Protein AF-A0AAE1BY87-F1 (afdb_monomer_lite)

Sequence (101 aa):
MVGKCIRTGLWWWWWREGRVARKVELTGKVELTGKVELTGKVELTGKVELTGKEELAGKVELTGKVELTGKVELTGKVELTGKVELTGKVELTGKVELDGR

Structure (mmCIF, N/CA/C/O backbone):
data_AF-A0AAE1BY87-F1
#
_entry.id   AF-A0AAE1BY87-F1
#
loop_
_atom_site.group_PDB
_atom_site.id
_atom_site.type_symbol
_atom_site.label_atom_id
_atom_site.label_alt_id
_atom_site.label_comp_id
_atom_site.label_asym_id
_atom_site.label_entity_id
_atom_site.label_seq_id
_atom_site.pdbx_PDB_ins_code
_atom_site.Cartn_x
_atom_site.Cartn_y
_atom_site.Cartn_z
_atom_site.occupancy
_atom_site.B_iso_or_equiv
_atom_site.auth_seq_id
_atom_site.auth_comp_id
_atom_site.auth_asym_id
_atom_site.auth_atom_id
_atom_site.pdbx_PDB_model_num
ATOM 1 N N . MET A 1 1 ? 10.796 -14.427 6.119 1.00 38.66 1 MET A N 1
ATOM 2 C CA . MET A 1 1 ? 9.912 -15.584 6.395 1.00 38.66 1 MET A CA 1
ATOM 3 C C . MET A 1 1 ? 8.486 -15.164 6.101 1.00 38.66 1 MET A C 1
ATOM 5 O O . MET A 1 1 ? 8.096 -14.106 6.574 1.00 38.66 1 MET A O 1
ATOM 9 N N . VAL A 1 2 ? 7.758 -15.950 5.306 1.00 49.81 2 VAL A N 1
ATOM 10 C CA . VAL A 1 2 ? 6.319 -15.766 5.062 1.00 49.81 2 VAL A CA 1
ATOM 11 C C . VAL A 1 2 ? 5.607 -16.790 5.927 1.00 49.81 2 VAL A C 1
ATOM 13 O O . VAL A 1 2 ? 5.805 -17.990 5.742 1.00 49.81 2 VAL A O 1
ATOM 16 N N . GLY A 1 3 ? 4.867 -16.321 6.924 1.00 52.59 3 GLY A N 1
ATOM 17 C CA . GLY A 1 3 ? 4.136 -17.177 7.852 1.00 52.59 3 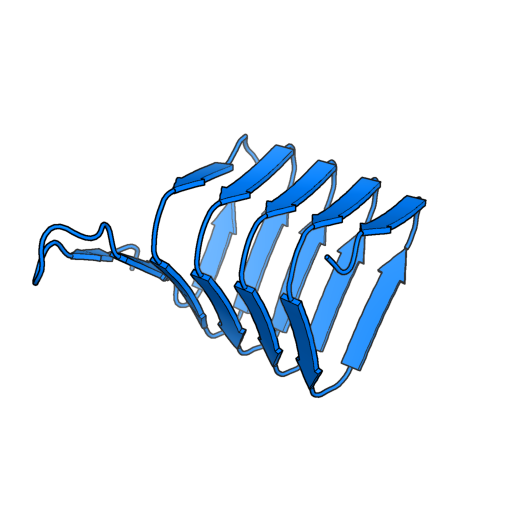GLY A CA 1
ATOM 18 C C . GLY A 1 3 ? 2.641 -16.984 7.664 1.00 52.59 3 GLY A C 1
ATOM 19 O O . GLY A 1 3 ? 2.156 -15.856 7.677 1.00 52.59 3 GLY A O 1
ATOM 20 N N . LYS A 1 4 ? 1.918 -18.089 7.498 1.00 51.88 4 LYS A N 1
ATOM 21 C CA . LYS A 1 4 ? 0.458 -18.120 7.468 1.00 51.88 4 LYS A CA 1
ATOM 22 C C . LYS A 1 4 ? -0.019 -18.711 8.787 1.00 51.88 4 LYS A C 1
ATOM 24 O O . LYS A 1 4 ? 0.343 -19.842 9.103 1.00 51.88 4 LYS A O 1
ATOM 29 N N . CYS A 1 5 ? -0.787 -17.954 9.563 1.00 45.16 5 CYS A N 1
ATOM 30 C CA . CYS A 1 5 ? -1.264 -18.397 10.873 1.00 45.16 5 CYS A CA 1
ATOM 31 C C . CYS A 1 5 ? -2.796 -18.366 10.914 1.00 45.16 5 CYS A C 1
ATOM 33 O O . CYS A 1 5 ? -3.411 -17.354 10.586 1.00 45.16 5 CYS A O 1
ATOM 35 N N . ILE A 1 6 ? -3.413 -19.479 11.314 1.00 49.41 6 ILE A N 1
ATOM 36 C CA . ILE A 1 6 ? -4.855 -19.583 11.570 1.00 49.41 6 ILE A CA 1
ATOM 37 C C . ILE A 1 6 ? -5.002 -19.725 13.083 1.00 49.41 6 ILE A C 1
ATOM 39 O O . ILE A 1 6 ? -4.894 -20.826 13.614 1.00 49.41 6 ILE A O 1
ATOM 43 N N . ARG A 1 7 ? -5.190 -18.610 13.798 1.00 41.81 7 ARG A N 1
ATOM 44 C CA . ARG A 1 7 ? -5.431 -18.639 15.256 1.00 41.81 7 ARG A CA 1
ATOM 45 C C . ARG A 1 7 ? -6.899 -18.409 15.627 1.00 41.81 7 ARG A C 1
ATOM 47 O O . ARG A 1 7 ? -7.282 -18.712 16.748 1.00 41.81 7 ARG A O 1
ATOM 54 N N . THR A 1 8 ? -7.723 -17.908 14.699 1.00 42.50 8 THR A N 1
ATOM 55 C CA . THR A 1 8 ? -9.109 -17.473 14.985 1.00 42.50 8 THR A CA 1
ATOM 56 C C . THR A 1 8 ? -10.108 -17.698 13.836 1.00 42.50 8 THR A C 1
ATOM 58 O O . THR A 1 8 ? -11.171 -17.090 13.821 1.00 42.50 8 THR A O 1
ATOM 61 N N . GLY A 1 9 ? -9.788 -18.526 12.834 1.00 46.06 9 GLY A N 1
ATOM 62 C CA . GLY A 1 9 ? -10.627 -18.687 11.629 1.00 46.06 9 GLY A CA 1
ATOM 63 C C . GLY A 1 9 ? -10.511 -17.536 10.615 1.00 46.06 9 GLY A C 1
ATOM 64 O O . GLY A 1 9 ? -10.951 -17.674 9.477 1.00 46.06 9 GLY A O 1
ATOM 65 N N . LEU A 1 10 ? -9.841 -16.439 10.981 1.00 52.09 10 LEU A N 1
ATOM 66 C CA . LEU A 1 10 ? -9.349 -15.425 10.051 1.00 52.09 10 LEU A CA 1
ATOM 67 C C . LEU A 1 10 ? -7.964 -15.819 9.535 1.00 52.09 10 LEU A C 1
ATOM 69 O O . LEU A 1 10 ? -7.112 -16.290 10.291 1.00 52.09 10 LEU A O 1
ATOM 73 N N . TRP A 1 11 ? -7.744 -15.615 8.241 1.00 60.94 11 TRP A N 1
ATOM 74 C CA . TRP A 1 11 ? -6.457 -15.833 7.592 1.00 60.94 11 TRP A CA 1
ATOM 75 C C . TRP A 1 11 ? -5.544 -14.645 7.895 1.00 60.94 11 TRP A C 1
ATOM 77 O O . TRP A 1 11 ? -5.911 -13.509 7.593 1.00 60.94 11 TRP A O 1
ATOM 87 N N . TRP A 1 12 ? -4.397 -14.909 8.532 1.00 62.66 12 TRP A N 1
ATOM 88 C CA . TRP A 1 12 ? -3.379 -13.902 8.844 1.00 62.66 12 TRP A CA 1
ATOM 89 C C . TRP A 1 12 ? -2.116 -14.167 8.035 1.00 62.66 12 TRP A C 1
ATOM 91 O O . TRP A 1 12 ? -1.551 -15.268 8.086 1.00 62.66 12 TRP A O 1
ATOM 101 N N . TRP A 1 13 ? -1.675 -13.137 7.322 1.00 73.88 13 TRP A N 1
ATOM 102 C CA . TRP A 1 13 ? -0.440 -13.129 6.549 1.00 73.88 13 TRP A CA 1
ATOM 103 C C . TRP A 1 13 ? 0.537 -12.143 7.166 1.00 73.88 13 TRP A C 1
ATOM 105 O O . TRP A 1 13 ? 0.179 -10.981 7.344 1.00 73.88 13 TRP A O 1
ATOM 115 N N . TRP A 1 14 ? 1.759 -12.598 7.455 1.00 71.31 14 TRP A N 1
ATOM 116 C CA . TRP A 1 14 ? 2.830 -11.710 7.896 1.00 71.31 14 TRP A CA 1
ATOM 117 C C . TRP A 1 14 ? 4.095 -11.847 7.044 1.00 71.31 14 TRP A C 1
ATOM 119 O O . TRP A 1 14 ? 4.570 -12.960 6.778 1.00 71.31 14 TRP A O 1
ATOM 129 N N . TRP A 1 15 ? 4.632 -10.697 6.628 1.00 77.19 15 TRP A N 1
ATOM 130 C CA . TRP A 1 15 ? 5.810 -10.558 5.766 1.00 77.19 15 TRP A CA 1
ATOM 131 C C . TRP A 1 15 ? 6.763 -9.527 6.368 1.00 77.19 15 TRP A C 1
ATOM 133 O O . TRP A 1 15 ? 6.322 -8.434 6.697 1.00 77.19 15 TRP A O 1
ATOM 143 N N . ARG A 1 16 ? 8.052 -9.870 6.506 1.00 70.00 16 ARG A N 1
ATOM 144 C CA . ARG A 1 16 ? 9.065 -8.962 7.084 1.00 70.00 16 ARG A CA 1
ATOM 145 C C . ARG A 1 16 ? 9.991 -8.311 6.050 1.00 70.00 16 ARG A C 1
ATOM 147 O O . ARG A 1 16 ? 10.373 -7.161 6.166 1.00 70.00 16 ARG A O 1
ATOM 154 N N . GLU A 1 17 ? 10.444 -9.079 5.069 1.00 75.81 17 GLU A N 1
ATOM 155 C CA . GLU A 1 17 ? 11.283 -8.574 3.982 1.00 75.81 17 GLU A CA 1
ATOM 156 C C . GLU A 1 17 ? 11.092 -9.491 2.778 1.00 75.81 17 GLU A C 1
ATOM 158 O O . GLU A 1 17 ? 10.973 -10.716 2.939 1.00 75.81 17 GLU A O 1
ATOM 163 N N . GLY A 1 18 ? 11.036 -8.921 1.577 1.00 76.62 18 GLY A N 1
ATOM 164 C CA . GLY A 1 18 ? 10.961 -9.715 0.357 1.00 76.62 18 GLY A CA 1
ATOM 165 C C . GLY A 1 18 ? 10.529 -8.934 -0.873 1.00 76.62 18 GLY A C 1
ATOM 166 O O . GLY A 1 18 ? 9.794 -7.955 -0.782 1.00 76.62 18 GLY A O 1
ATOM 167 N N . ARG A 1 19 ? 10.971 -9.428 -2.033 1.00 81.50 19 ARG A N 1
ATOM 168 C CA . ARG A 1 19 ? 10.529 -8.961 -3.345 1.00 81.50 19 ARG A CA 1
ATOM 169 C C . ARG A 1 19 ? 9.626 -10.007 -3.989 1.00 81.50 19 ARG A C 1
ATOM 171 O O . ARG A 1 19 ? 10.019 -11.169 -4.105 1.00 81.50 19 ARG A O 1
ATOM 178 N N . VAL A 1 20 ? 8.445 -9.608 -4.445 1.00 81.56 20 VAL A N 1
ATOM 179 C CA . VAL A 1 20 ? 7.538 -10.464 -5.221 1.00 81.56 20 VAL A CA 1
ATOM 180 C C . VAL A 1 20 ? 7.229 -9.766 -6.535 1.00 81.56 20 VAL A C 1
ATOM 182 O O . VAL A 1 20 ? 6.736 -8.652 -6.518 1.00 81.56 20 VAL A O 1
ATOM 185 N N . ALA A 1 21 ? 7.499 -10.419 -7.667 1.00 78.00 21 ALA A N 1
ATOM 186 C CA . ALA A 1 21 ? 7.318 -9.830 -9.000 1.00 78.00 21 ALA A CA 1
ATOM 187 C C . ALA A 1 21 ? 6.191 -10.480 -9.823 1.00 78.00 21 ALA A C 1
ATOM 189 O O . ALA A 1 21 ? 6.271 -10.604 -11.043 1.00 78.00 21 ALA A O 1
ATOM 190 N N . ARG A 1 22 ? 5.165 -10.989 -9.139 1.00 83.31 22 ARG A N 1
ATOM 191 C CA . ARG A 1 22 ? 4.042 -11.731 -9.729 1.00 83.31 22 ARG A CA 1
ATOM 192 C C . ARG A 1 22 ? 2.732 -11.284 -9.100 1.00 83.31 22 ARG A C 1
ATOM 194 O O . ARG A 1 22 ? 2.736 -10.536 -8.131 1.00 83.31 22 ARG A O 1
ATOM 201 N N . LYS A 1 23 ? 1.620 -11.804 -9.623 1.00 85.75 23 LYS A N 1
ATOM 202 C CA . LYS A 1 23 ? 0.293 -11.584 -9.049 1.00 85.75 23 LYS A CA 1
ATOM 203 C C . LYS A 1 23 ? 0.259 -12.005 -7.572 1.00 85.75 23 LYS A C 1
ATOM 205 O O . LYS A 1 23 ? 0.654 -13.127 -7.249 1.00 85.75 23 LYS A O 1
ATOM 210 N N . VAL A 1 24 ? -0.209 -11.107 -6.712 1.00 85.19 24 VAL A N 1
ATOM 211 C CA . VAL A 1 24 ? -0.441 -11.335 -5.283 1.00 85.19 24 VAL A CA 1
ATOM 212 C C . VAL A 1 24 ? -1.918 -11.100 -5.013 1.00 85.19 24 VAL A C 1
ATOM 214 O O . VAL A 1 24 ? -2.421 -10.015 -5.277 1.00 85.19 24 VAL A O 1
ATOM 217 N N . GLU A 1 25 ? -2.594 -12.111 -4.480 1.00 86.25 25 GLU A N 1
ATOM 218 C CA . GLU A 1 25 ? -3.982 -12.020 -4.028 1.00 86.25 25 GLU A CA 1
ATOM 219 C C . GLU A 1 25 ? -4.035 -12.513 -2.587 1.00 86.25 25 GLU A C 1
ATOM 221 O O . GLU A 1 25 ? -3.735 -13.680 -2.318 1.00 86.25 25 GLU A O 1
ATOM 226 N N . LEU A 1 26 ? -4.377 -11.627 -1.653 1.00 84.25 26 LEU A N 1
ATOM 227 C CA . LEU A 1 26 ? -4.535 -11.979 -0.245 1.00 84.25 26 LEU A CA 1
ATOM 228 C C . LEU A 1 26 ? -5.887 -11.496 0.267 1.00 84.25 26 LEU A C 1
ATOM 230 O O . LEU A 1 26 ? -6.276 -10.343 0.096 1.00 84.25 26 LEU A O 1
ATOM 234 N N . THR A 1 27 ? -6.575 -12.388 0.968 1.00 85.50 27 THR A N 1
ATOM 235 C CA . THR A 1 27 ? -7.841 -12.101 1.639 1.00 85.50 27 THR A CA 1
ATOM 236 C C . THR A 1 27 ? -7.683 -12.299 3.142 1.00 85.50 27 THR A C 1
ATOM 238 O O . THR A 1 27 ? -7.102 -13.301 3.572 1.00 85.50 27 THR A O 1
ATOM 241 N N . GLY A 1 28 ? -8.241 -11.392 3.941 1.00 85.75 28 GLY A N 1
ATOM 242 C CA . GLY A 1 28 ? -8.223 -11.459 5.402 1.00 85.75 28 GLY A CA 1
ATOM 243 C C . GLY A 1 28 ? -7.376 -10.355 6.028 1.00 85.75 28 GLY A C 1
ATOM 244 O O . GLY A 1 28 ? -7.419 -9.208 5.585 1.00 85.75 28 GLY A O 1
ATOM 245 N N . LYS A 1 29 ? -6.645 -10.685 7.098 1.00 85.88 29 LYS A N 1
ATOM 246 C CA . LYS A 1 29 ? -5.714 -9.742 7.721 1.00 85.88 29 LYS A CA 1
ATOM 247 C C . LYS A 1 29 ? -4.332 -9.894 7.086 1.00 85.88 29 LYS A C 1
ATOM 249 O O . LYS A 1 29 ? -3.768 -10.990 7.077 1.00 85.88 29 LYS A O 1
ATOM 254 N N . VAL A 1 30 ? -3.797 -8.797 6.567 1.00 85.81 30 VAL A N 1
ATOM 255 C CA . VAL A 1 30 ? -2.468 -8.721 5.960 1.00 85.81 30 VAL A CA 1
ATOM 256 C C . VAL A 1 30 ? -1.639 -7.726 6.753 1.00 85.81 30 VAL A C 1
ATOM 258 O O . VAL A 1 30 ? -2.018 -6.566 6.866 1.00 85.81 30 VAL A O 1
ATOM 261 N N . GLU A 1 31 ? -0.513 -8.184 7.284 1.00 86.00 31 GLU A N 1
ATOM 262 C CA . GLU A 1 31 ? 0.470 -7.354 7.974 1.00 86.00 31 GLU A CA 1
ATOM 263 C C . GLU A 1 31 ? 1.807 -7.465 7.237 1.00 86.00 31 GLU A C 1
ATOM 265 O O . GLU A 1 31 ? 2.451 -8.516 7.240 1.00 86.00 31 GLU A O 1
ATOM 270 N N . LEU A 1 32 ? 2.239 -6.389 6.588 1.00 84.06 32 LEU A N 1
ATOM 271 C CA . LEU A 1 32 ? 3.587 -6.296 6.036 1.00 84.06 32 LEU A CA 1
ATOM 272 C C . LEU A 1 32 ? 4.380 -5.357 6.932 1.00 84.06 32 LEU A C 1
ATOM 274 O O . LEU A 1 32 ? 3.943 -4.246 7.224 1.00 84.06 32 LEU A O 1
ATOM 278 N N . THR A 1 33 ? 5.534 -5.809 7.395 1.00 85.00 33 THR A N 1
ATOM 279 C CA . THR A 1 33 ? 6.463 -4.971 8.142 1.00 85.00 33 THR A CA 1
ATOM 280 C C . THR A 1 33 ? 7.828 -5.009 7.483 1.00 85.00 33 THR A C 1
ATOM 282 O O . THR A 1 33 ? 8.151 -6.009 6.866 1.00 85.00 33 THR A O 1
ATOM 285 N N . GLY A 1 34 ? 8.651 -3.973 7.635 1.00 85.56 34 GLY A N 1
ATOM 286 C CA . GLY A 1 34 ? 10.049 -3.989 7.188 1.00 85.56 34 GLY A CA 1
ATOM 287 C C . GLY A 1 34 ? 10.264 -3.429 5.782 1.00 85.56 34 GLY A C 1
ATOM 288 O O . GLY A 1 34 ? 9.893 -2.290 5.535 1.00 85.56 34 GLY A O 1
ATOM 289 N N . LYS A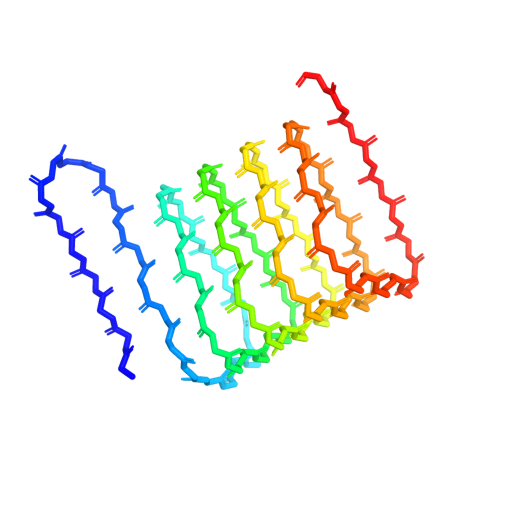 1 35 ? 10.993 -4.141 4.912 1.00 87.69 35 LYS A N 1
ATOM 290 C CA . LYS A 1 35 ? 11.244 -3.698 3.527 1.00 87.69 35 LYS A CA 1
ATOM 291 C C . LYS A 1 35 ? 10.604 -4.669 2.542 1.00 87.69 35 LYS A C 1
ATOM 293 O O . LYS A 1 35 ? 11.141 -5.758 2.307 1.00 87.69 35 LYS A O 1
ATOM 298 N N . VAL A 1 36 ? 9.487 -4.274 1.947 1.00 87.75 36 VAL A N 1
ATOM 299 C CA . VAL A 1 36 ? 8.711 -5.094 1.017 1.00 87.75 36 VAL A CA 1
ATOM 300 C C . VAL A 1 36 ? 8.615 -4.420 -0.343 1.00 87.75 36 VAL A C 1
ATOM 302 O O . VAL A 1 36 ? 8.262 -3.254 -0.465 1.00 87.75 36 VAL A O 1
ATOM 305 N N . GLU A 1 37 ? 8.899 -5.189 -1.390 1.00 89.62 37 GLU A N 1
ATOM 306 C CA . GLU A 1 37 ? 8.794 -4.735 -2.774 1.00 89.62 37 GLU A CA 1
ATOM 307 C C . GLU A 1 37 ? 7.842 -5.676 -3.529 1.00 89.62 37 GLU A C 1
ATOM 309 O O . GLU A 1 37 ? 8.182 -6.832 -3.797 1.00 89.62 37 GLU A O 1
ATOM 314 N N . LEU A 1 38 ? 6.634 -5.223 -3.869 1.00 87.81 38 LEU A N 1
ATOM 315 C CA . LEU A 1 38 ? 5.698 -5.998 -4.691 1.00 87.81 38 LEU A CA 1
ATOM 316 C C . LEU A 1 38 ? 5.557 -5.345 -6.064 1.00 87.81 38 LEU A C 1
ATOM 318 O O . LEU A 1 38 ? 5.252 -4.161 -6.177 1.00 87.81 38 LEU A O 1
ATOM 322 N N . THR A 1 39 ? 5.731 -6.128 -7.123 1.00 87.75 39 THR A N 1
ATOM 323 C CA . THR A 1 39 ? 5.533 -5.682 -8.500 1.00 87.75 39 THR A CA 1
ATOM 324 C C . THR A 1 39 ? 4.544 -6.585 -9.236 1.00 87.75 39 THR A C 1
ATOM 326 O O . THR A 1 39 ? 4.520 -7.803 -9.045 1.00 87.75 39 THR A O 1
ATOM 329 N N . GLY A 1 40 ? 3.700 -5.990 -10.083 1.00 89.19 40 GLY A N 1
ATOM 330 C CA . GLY A 1 40 ? 2.678 -6.693 -10.862 1.00 89.19 40 GLY A CA 1
ATOM 331 C C . GLY A 1 40 ? 1.252 -6.312 -10.456 1.00 89.19 40 GLY A C 1
ATOM 332 O O . GLY A 1 40 ? 0.950 -5.133 -10.290 1.00 89.19 40 GLY A O 1
ATOM 333 N N . LYS A 1 41 ? 0.350 -7.301 -10.371 1.00 90.31 41 LYS A N 1
ATOM 334 C CA . LYS A 1 41 ? -1.021 -7.096 -9.875 1.00 90.31 41 LYS A CA 1
ATOM 335 C C . LYS A 1 41 ? -1.092 -7.505 -8.401 1.00 90.31 41 LYS A C 1
ATOM 337 O O . LYS A 1 41 ? -0.812 -8.660 -8.089 1.00 90.31 41 LYS A O 1
ATOM 342 N N . VAL A 1 42 ? -1.445 -6.573 -7.526 1.00 89.38 42 VAL A N 1
ATOM 343 C CA . VAL A 1 42 ? -1.585 -6.768 -6.081 1.00 89.38 42 VAL A CA 1
ATOM 344 C C . VAL A 1 42 ? -3.032 -6.488 -5.706 1.00 89.38 42 VAL A C 1
ATOM 346 O O . VAL A 1 42 ? -3.505 -5.373 -5.892 1.00 89.38 42 VAL A O 1
ATOM 349 N N . GLU A 1 43 ? -3.718 -7.493 -5.179 1.00 90.19 43 GLU A N 1
ATOM 350 C CA . GLU A 1 43 ? -5.093 -7.400 -4.690 1.00 90.19 43 GLU A CA 1
ATOM 351 C C . GLU A 1 43 ? -5.110 -7.816 -3.217 1.00 90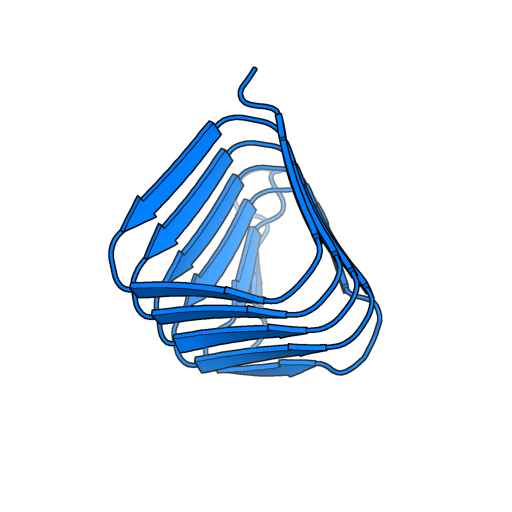.19 43 GLU A C 1
ATOM 353 O O . GLU A 1 43 ? -4.833 -8.975 -2.887 1.00 90.19 43 GLU A O 1
ATOM 358 N N . LEU A 1 44 ? -5.407 -6.876 -2.317 1.00 88.19 44 LEU A N 1
ATOM 359 C CA . LEU A 1 44 ? -5.534 -7.147 -0.885 1.00 88.19 44 LEU A CA 1
ATOM 360 C C . LEU A 1 44 ? -6.939 -6.774 -0.416 1.00 88.19 44 LEU A C 1
ATOM 362 O O . LEU A 1 44 ? -7.360 -5.624 -0.519 1.00 88.19 44 LEU A O 1
ATOM 366 N N . THR A 1 45 ? -7.661 -7.746 0.134 1.00 88.75 45 THR A N 1
ATOM 367 C CA . THR A 1 45 ? -9.017 -7.542 0.660 1.00 88.75 45 THR A CA 1
ATOM 368 C C . THR A 1 45 ? -9.063 -7.837 2.155 1.00 88.75 45 THR A C 1
ATOM 370 O O . THR A 1 45 ? -8.730 -8.945 2.578 1.00 88.75 45 THR A O 1
ATOM 373 N N . GLY A 1 46 ? -9.539 -6.883 2.955 1.00 88.75 46 GLY A N 1
ATOM 374 C CA . GLY A 1 46 ? -9.743 -7.028 4.396 1.00 88.75 46 GLY A CA 1
ATOM 375 C C . GLY A 1 46 ? -9.050 -5.934 5.208 1.00 88.75 46 GLY A C 1
ATOM 376 O O . GLY A 1 46 ? -9.198 -4.751 4.907 1.00 88.75 46 GLY A O 1
ATOM 377 N N . LYS A 1 47 ? -8.347 -6.317 6.283 1.00 89.88 47 LYS A N 1
ATOM 378 C CA . LYS A 1 47 ? -7.529 -5.372 7.062 1.00 89.88 47 LYS A CA 1
ATOM 379 C C . LYS A 1 47 ? -6.082 -5.471 6.586 1.00 89.88 47 LYS A C 1
ATOM 381 O O . LYS A 1 47 ? -5.476 -6.529 6.732 1.00 89.88 47 LYS A O 1
ATOM 386 N N . VAL A 1 48 ? -5.555 -4.385 6.038 1.00 89.00 48 VAL A N 1
ATOM 387 C CA . VAL A 1 48 ? -4.191 -4.268 5.520 1.00 89.00 48 VAL A CA 1
ATOM 388 C C . VAL A 1 48 ? -3.421 -3.293 6.398 1.00 89.00 48 VAL A C 1
ATOM 390 O O . VAL A 1 48 ? -3.810 -2.137 6.519 1.00 89.00 48 VAL A O 1
ATOM 393 N N . GLU A 1 49 ? -2.333 -3.759 6.994 1.00 89.94 49 GLU A N 1
ATOM 394 C CA . GLU A 1 49 ? -1.409 -2.961 7.798 1.00 89.94 49 GLU A CA 1
ATOM 395 C C . GLU A 1 49 ? -0.023 -3.050 7.145 1.00 89.94 49 GLU A C 1
ATOM 397 O O . GLU A 1 49 ? 0.564 -4.131 7.084 1.00 89.94 49 GLU A O 1
ATOM 402 N N . LEU A 1 50 ? 0.494 -1.936 6.623 1.00 87.62 50 LEU A N 1
ATOM 403 C CA . LEU A 1 50 ? 1.844 -1.847 6.057 1.00 87.62 50 LEU A CA 1
ATOM 404 C C . LEU A 1 50 ? 2.699 -0.961 6.965 1.00 87.62 50 LEU A C 1
ATOM 406 O O . LEU A 1 50 ? 2.313 0.170 7.243 1.00 87.62 50 LEU A O 1
ATOM 410 N N . THR A 1 51 ? 3.839 -1.451 7.449 1.00 89.00 51 THR A N 1
ATOM 411 C CA . THR A 1 51 ? 4.712 -0.706 8.370 1.00 89.00 51 THR A CA 1
ATOM 412 C C . THR A 1 51 ? 6.183 -0.839 7.993 1.00 89.00 51 THR A C 1
ATOM 414 O O . THR A 1 51 ? 6.830 -1.827 8.341 1.00 89.00 51 THR A O 1
ATOM 417 N N . GLY A 1 52 ? 6.766 0.199 7.397 1.00 88.75 52 GLY A N 1
ATOM 418 C CA . GLY A 1 52 ? 8.172 0.146 7.007 1.00 88.75 52 GLY A CA 1
ATOM 419 C C . GLY A 1 52 ? 8.503 0.954 5.763 1.00 88.75 52 GLY A C 1
ATOM 420 O O . GLY A 1 52 ? 8.138 2.124 5.673 1.00 88.75 52 GLY A O 1
ATOM 421 N N . LYS A 1 53 ? 9.285 0.357 4.860 1.00 90.44 53 LYS A N 1
ATOM 422 C CA . LYS A 1 53 ? 9.669 0.896 3.551 1.00 90.44 53 LYS A CA 1
ATOM 423 C C . LYS A 1 53 ? 9.078 0.005 2.469 1.00 90.44 53 LYS A C 1
ATOM 425 O O . LYS A 1 53 ? 9.740 -0.951 2.060 1.00 90.44 53 LYS A O 1
ATOM 430 N N . GLU A 1 54 ? 7.879 0.350 2.017 1.00 89.69 54 GLU A N 1
ATOM 431 C CA . GLU A 1 54 ? 7.140 -0.479 1.072 1.00 89.69 54 GLU A CA 1
ATOM 432 C C . GLU A 1 54 ? 7.080 0.149 -0.313 1.00 89.69 54 GLU A C 1
ATOM 434 O O . GLU A 1 54 ? 6.708 1.310 -0.466 1.00 89.69 54 GLU A O 1
ATOM 439 N N . GLU A 1 55 ? 7.408 -0.646 -1.323 1.00 91.19 55 GLU A N 1
ATOM 440 C CA . GLU A 1 55 ? 7.359 -0.263 -2.730 1.00 91.19 55 GLU A CA 1
ATOM 441 C C . GLU A 1 55 ? 6.370 -1.186 -3.449 1.00 91.19 55 GLU A C 1
ATOM 443 O O . GLU A 1 55 ? 6.538 -2.407 -3.501 1.00 91.19 55 GLU A O 1
ATOM 448 N N . LEU A 1 56 ? 5.306 -0.608 -3.998 1.00 89.81 56 LEU A N 1
ATOM 449 C CA . LEU A 1 56 ? 4.241 -1.317 -4.700 1.00 89.81 56 LEU A CA 1
ATOM 450 C C . LEU A 1 56 ? 4.151 -0.766 -6.121 1.00 89.81 56 LEU A C 1
ATOM 452 O O . LEU A 1 56 ? 3.759 0.380 -6.322 1.00 89.81 56 LEU A O 1
ATOM 456 N N . ALA A 1 57 ? 4.495 -1.576 -7.120 1.00 90.38 57 ALA A N 1
ATOM 457 C CA . ALA A 1 57 ? 4.484 -1.165 -8.521 1.00 90.38 57 ALA A CA 1
ATOM 458 C C . ALA A 1 57 ? 3.515 -2.002 -9.368 1.00 90.38 57 ALA A C 1
ATOM 460 O O . ALA A 1 57 ? 3.532 -3.231 -9.329 1.00 90.38 57 ALA A O 1
ATOM 461 N N . GLY A 1 58 ? 2.724 -1.347 -10.217 1.00 91.12 58 GLY A N 1
ATOM 462 C CA . GLY A 1 58 ? 1.813 -1.984 -11.166 1.00 91.12 58 GLY A CA 1
ATOM 463 C C . GLY A 1 58 ? 0.348 -1.647 -10.897 1.00 91.12 58 GLY A C 1
ATOM 464 O O . GLY A 1 58 ? -0.013 -0.474 -10.860 1.00 91.12 58 GLY A O 1
ATOM 465 N N . LYS A 1 59 ? -0.515 -2.664 -10.808 1.00 92.50 59 LYS A N 1
ATOM 466 C CA . LYS A 1 59 ? -1.933 -2.496 -10.450 1.00 92.50 59 LYS A CA 1
ATOM 467 C C . LYS A 1 59 ? -2.116 -2.903 -8.995 1.00 92.50 59 LYS A C 1
ATOM 469 O O . LYS A 1 59 ? -1.888 -4.067 -8.679 1.00 92.50 59 LYS A O 1
ATOM 474 N N . VAL A 1 60 ? -2.509 -1.967 -8.145 1.00 91.31 60 VAL A N 1
ATOM 475 C CA . VAL A 1 60 ? -2.697 -2.157 -6.708 1.00 91.31 60 VAL A CA 1
ATOM 476 C C . VAL A 1 60 ? -4.156 -1.879 -6.378 1.00 91.31 60 VAL A C 1
ATOM 478 O O . VAL A 1 60 ? -4.621 -0.759 -6.553 1.00 91.31 60 VAL A O 1
ATOM 481 N N . GLU A 1 61 ? -4.860 -2.893 -5.898 1.00 92.44 61 GLU A N 1
ATOM 482 C CA . GLU A 1 61 ? -6.253 -2.819 -5.460 1.00 92.44 61 GLU A CA 1
ATOM 483 C C . GLU A 1 61 ? -6.283 -3.184 -3.967 1.00 92.44 61 GLU A C 1
ATOM 485 O O . GLU A 1 61 ? -5.975 -4.320 -3.589 1.00 92.44 61 GLU A O 1
ATOM 490 N N . LEU A 1 62 ? -6.593 -2.213 -3.101 1.00 90.38 62 LEU A N 1
ATOM 491 C CA . LEU A 1 62 ? -6.748 -2.424 -1.658 1.00 90.38 62 LEU A CA 1
ATOM 492 C C . LEU A 1 62 ? -8.193 -2.137 -1.251 1.00 90.38 62 LEU A C 1
ATOM 494 O O . LEU A 1 62 ? -8.686 -1.020 -1.406 1.00 90.38 62 LEU A O 1
ATOM 498 N N . THR A 1 63 ? -8.864 -3.132 -0.680 1.00 90.94 63 THR A N 1
ATOM 499 C CA . THR A 1 63 ? -10.262 -3.016 -0.253 1.00 90.94 63 THR A CA 1
ATOM 500 C C . THR A 1 63 ? -10.403 -3.328 1.231 1.00 90.94 63 THR A C 1
ATOM 502 O O . THR A 1 63 ? -10.008 -4.402 1.685 1.00 90.94 63 THR A O 1
ATOM 505 N N . GLY A 1 64 ? -11.027 -2.424 1.987 1.00 90.12 64 GLY A N 1
ATOM 506 C CA . GLY A 1 64 ? -11.349 -2.597 3.401 1.00 90.12 64 GLY A CA 1
ATOM 507 C C . GLY A 1 64 ? -10.721 -1.523 4.288 1.00 90.12 64 GLY A C 1
ATOM 508 O O . GLY A 1 64 ? -10.923 -0.334 4.063 1.00 90.12 64 GLY A O 1
ATOM 509 N N . LYS A 1 65 ? -10.025 -1.939 5.351 1.00 90.94 65 LYS A N 1
ATOM 510 C CA . LYS A 1 65 ? -9.290 -1.024 6.240 1.00 90.94 65 LYS A CA 1
ATOM 511 C C . LYS A 1 65 ? -7.813 -1.075 5.880 1.00 90.94 65 LYS A C 1
ATOM 513 O O . LYS A 1 65 ? -7.211 -2.135 6.022 1.00 90.94 65 LYS A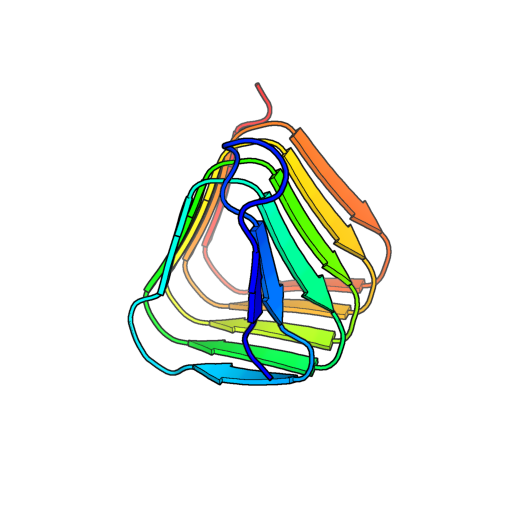 O 1
ATOM 518 N N . VAL A 1 66 ? -7.252 0.044 5.450 1.00 90.25 66 VAL A N 1
ATOM 519 C CA . VAL A 1 66 ? -5.855 0.173 5.036 1.00 90.25 66 VAL A CA 1
ATOM 520 C C . VAL A 1 66 ? -5.150 1.144 5.975 1.00 90.25 66 VAL A C 1
ATOM 522 O O . VAL A 1 66 ? -5.514 2.312 6.045 1.00 90.25 66 VAL A O 1
ATOM 525 N N . GLU A 1 67 ? -4.134 0.661 6.678 1.00 91.62 67 GLU A N 1
ATOM 526 C CA . GLU A 1 67 ? -3.273 1.438 7.569 1.00 91.62 67 GLU A CA 1
ATOM 527 C C . GLU A 1 67 ? -1.847 1.388 7.000 1.00 91.62 67 GLU A C 1
ATOM 529 O O . GLU A 1 67 ? -1.217 0.329 6.976 1.00 91.62 67 GLU A O 1
ATOM 534 N N . LEU A 1 68 ? -1.339 2.517 6.499 1.00 89.44 68 LEU A N 1
ATOM 535 C CA . LEU A 1 68 ? 0.011 2.633 5.941 1.00 89.44 68 LEU A CA 1
ATOM 536 C C . LEU A 1 68 ? 0.876 3.481 6.869 1.00 89.44 68 LEU A C 1
ATOM 538 O O . LEU A 1 68 ? 0.583 4.654 7.086 1.00 89.44 68 LEU A O 1
ATOM 542 N N . THR A 1 69 ? 1.957 2.907 7.389 1.00 90.88 69 THR A N 1
ATOM 543 C CA . THR A 1 69 ? 2.893 3.575 8.295 1.00 90.88 69 THR A CA 1
ATOM 544 C C . THR A 1 69 ? 4.324 3.508 7.760 1.00 90.88 69 THR A C 1
ATOM 546 O O . THR A 1 69 ? 4.830 2.438 7.433 1.00 90.88 69 THR A O 1
ATOM 549 N N . GLY A 1 70 ? 5.024 4.642 7.721 1.00 90.69 70 GLY A N 1
ATOM 550 C CA . GLY A 1 70 ? 6.433 4.710 7.32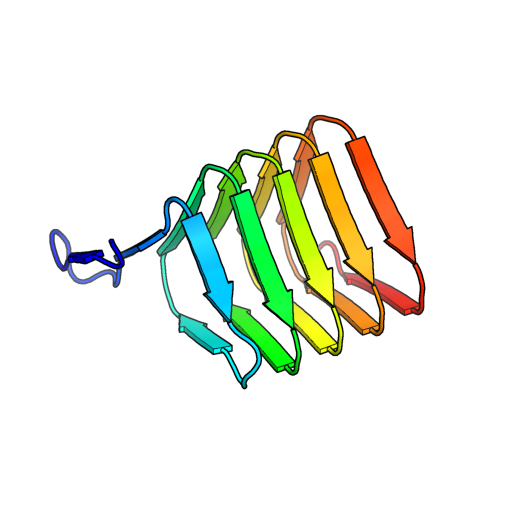2 1.00 90.69 70 GLY A CA 1
ATOM 551 C C . GLY A 1 70 ? 6.643 5.367 5.960 1.00 90.69 70 GLY A C 1
ATOM 552 O O . GLY A 1 70 ? 6.106 6.445 5.714 1.00 90.69 70 GLY A O 1
ATOM 553 N N . LYS A 1 71 ? 7.498 4.782 5.116 1.00 91.88 71 LYS A N 1
ATOM 554 C CA . LYS A 1 71 ? 7.704 5.202 3.725 1.00 91.88 71 LYS A CA 1
ATOM 555 C C . LYS A 1 71 ? 6.971 4.233 2.809 1.00 91.88 71 LYS A C 1
ATOM 557 O O . LYS A 1 71 ? 7.316 3.057 2.790 1.00 91.88 71 LYS A O 1
ATOM 562 N N . VAL A 1 72 ? 5.999 4.725 2.056 1.00 90.31 72 VAL A N 1
ATOM 563 C CA . VAL A 1 72 ? 5.277 3.925 1.068 1.00 90.31 72 VAL A CA 1
ATOM 564 C C . VAL A 1 72 ? 5.354 4.600 -0.289 1.00 90.31 72 VAL A C 1
ATOM 566 O O . VAL A 1 72 ? 4.984 5.762 -0.425 1.00 90.31 72 VAL A O 1
ATOM 569 N N . GLU A 1 73 ? 5.806 3.858 -1.289 1.00 92.25 73 GLU A N 1
ATOM 570 C CA . GLU A 1 73 ? 5.861 4.282 -2.681 1.00 92.25 73 GLU A CA 1
ATOM 571 C C . GLU A 1 73 ? 4.900 3.407 -3.490 1.00 92.25 73 GLU A C 1
ATOM 573 O O . GLU A 1 73 ? 5.107 2.201 -3.630 1.00 92.25 73 GLU A O 1
ATOM 578 N N . LEU A 1 74 ? 3.824 4.000 -4.013 1.00 90.06 74 LEU A N 1
ATOM 579 C CA . LEU A 1 74 ? 2.891 3.322 -4.913 1.00 90.06 74 LEU A CA 1
ATOM 580 C C . LEU A 1 74 ? 3.077 3.866 -6.330 1.00 90.06 74 LEU A C 1
ATOM 582 O O . LEU A 1 74 ? 2.884 5.056 -6.577 1.00 90.06 74 LEU A O 1
ATOM 586 N N . THR A 1 75 ? 3.411 2.995 -7.278 1.00 91.44 75 THR A N 1
ATOM 587 C CA . THR A 1 75 ? 3.599 3.354 -8.688 1.00 91.44 75 THR A CA 1
ATOM 588 C C . THR A 1 75 ? 2.635 2.580 -9.582 1.00 91.44 75 THR A C 1
ATOM 590 O O . THR A 1 75 ? 2.582 1.356 -9.531 1.00 91.44 75 THR A O 1
ATOM 593 N N . GLY A 1 76 ? 1.916 3.268 -10.468 1.00 92.00 76 GLY A N 1
ATOM 594 C CA . GLY A 1 76 ? 1.025 2.668 -11.462 1.00 92.00 76 GLY A CA 1
ATOM 595 C C . GLY A 1 76 ? -0.447 3.017 -11.244 1.00 92.00 76 GLY A C 1
ATOM 596 O O . GLY A 1 76 ? -0.793 4.191 -11.134 1.00 92.00 76 GLY A O 1
ATOM 597 N N . LYS A 1 77 ? -1.333 2.017 -11.287 1.00 93.00 77 LYS A N 1
ATOM 598 C CA . LYS A 1 77 ? -2.762 2.190 -10.986 1.00 93.00 77 LYS A CA 1
ATOM 599 C C . LYS A 1 77 ? -3.016 1.750 -9.553 1.00 93.00 77 LYS A C 1
ATOM 601 O O . LYS A 1 77 ? -2.738 0.598 -9.235 1.00 93.00 77 LYS A O 1
ATOM 606 N N . VAL A 1 78 ? -3.542 2.648 -8.734 1.00 91.56 78 VAL A N 1
ATOM 607 C CA . VAL A 1 78 ? -3.864 2.401 -7.331 1.00 91.56 78 VAL A CA 1
ATOM 608 C C . VAL A 1 78 ? -5.345 2.670 -7.116 1.00 91.56 78 VAL A C 1
ATOM 610 O O . VAL A 1 78 ? -5.812 3.776 -7.375 1.00 91.56 78 VAL A O 1
ATOM 613 N N . GLU A 1 79 ? -6.058 1.676 -6.613 1.00 92.69 79 GLU A N 1
ATOM 614 C CA . GLU A 1 79 ? -7.460 1.769 -6.218 1.00 92.69 79 GLU A CA 1
ATOM 615 C C . GLU A 1 79 ? -7.546 1.432 -4.726 1.00 92.69 79 GLU A C 1
ATOM 617 O O . GLU A 1 79 ? -7.213 0.319 -4.312 1.00 92.69 79 GLU A O 1
ATOM 622 N N . LEU A 1 80 ? -7.943 2.408 -3.904 1.00 89.88 80 LEU A N 1
ATOM 623 C CA . LEU A 1 80 ? -8.187 2.216 -2.473 1.00 89.88 80 LEU A CA 1
ATOM 624 C C . LEU A 1 80 ? -9.678 2.386 -2.197 1.00 89.88 80 LEU A C 1
ATOM 626 O O . LEU A 1 80 ? -10.252 3.436 -2.476 1.00 89.88 80 LEU A O 1
ATOM 630 N N . THR A 1 81 ? -10.304 1.360 -1.630 1.00 91.75 81 THR A N 1
ATOM 631 C CA . THR A 1 81 ? -11.723 1.382 -1.256 1.00 91.75 81 THR A CA 1
ATOM 632 C C . THR A 1 81 ? -11.887 1.096 0.231 1.00 91.75 81 THR A C 1
ATOM 634 O O . THR A 1 81 ? -11.400 0.078 0.726 1.00 91.75 81 THR A O 1
ATOM 637 N N . GLY A 1 82 ? -12.622 1.959 0.929 1.00 89.81 82 GLY A N 1
ATOM 638 C CA . GLY A 1 82 ? -12.907 1.863 2.358 1.00 89.81 82 GLY A CA 1
ATOM 639 C C . GLY A 1 82 ? -12.090 2.847 3.196 1.00 89.81 82 GLY A C 1
ATOM 640 O O . GLY A 1 82 ? -11.745 3.943 2.756 1.00 89.81 82 GLY A O 1
ATOM 641 N N . LYS A 1 83 ? -11.785 2.468 4.441 1.00 90.44 83 LYS A N 1
ATOM 642 C CA . LYS A 1 83 ? -11.082 3.351 5.382 1.00 90.44 83 LYS A CA 1
ATOM 643 C C . LYS A 1 83 ? -9.585 3.304 5.125 1.00 90.44 83 LYS A C 1
ATOM 645 O O . LYS A 1 83 ? -8.988 2.237 5.238 1.00 90.44 83 LYS A O 1
ATOM 650 N N . VAL A 1 84 ? -8.993 4.461 4.845 1.00 89.12 84 VAL A N 1
ATOM 651 C CA . VAL A 1 84 ? -7.557 4.608 4.595 1.00 89.12 84 VAL A CA 1
ATOM 652 C C . VAL A 1 84 ? -6.954 5.558 5.623 1.00 89.12 84 VAL A C 1
ATOM 654 O O . VAL A 1 84 ? -7.374 6.708 5.734 1.00 89.12 84 VAL A O 1
ATOM 657 N N . GLU A 1 85 ? -5.946 5.083 6.344 1.00 90.50 85 GLU A N 1
ATOM 658 C CA . GLU A 1 85 ? -5.137 5.867 7.271 1.00 90.50 85 GLU A CA 1
ATOM 659 C C . GLU A 1 85 ? -3.677 5.836 6.811 1.00 90.50 85 GLU A C 1
ATOM 661 O O . GLU A 1 85 ? -3.091 4.770 6.620 1.00 90.50 85 GLU A O 1
ATOM 666 N N . LEU A 1 86 ? -3.088 7.017 6.612 1.00 87.94 86 LEU A N 1
ATOM 667 C CA . LEU A 1 86 ? -1.723 7.186 6.116 1.00 87.94 86 LEU A CA 1
ATOM 668 C C . LEU A 1 86 ? -0.900 7.959 7.145 1.00 87.94 86 LEU A C 1
ATOM 670 O O . LEU A 1 86 ? -1.206 9.108 7.454 1.00 87.94 86 LEU A O 1
ATOM 674 N N . THR A 1 87 ? 0.169 7.346 7.644 1.00 90.44 87 THR A N 1
ATOM 675 C CA . THR A 1 87 ? 1.094 7.951 8.604 1.00 90.44 87 THR A CA 1
ATOM 676 C C . THR A 1 87 ? 2.525 7.860 8.084 1.00 90.44 87 THR A C 1
ATOM 678 O O . THR A 1 87 ? 3.089 6.780 7.942 1.00 90.44 87 THR A O 1
ATOM 681 N N . GLY A 1 88 ? 3.160 9.003 7.833 1.00 88.69 88 GLY A N 1
ATOM 682 C CA . GLY A 1 88 ? 4.530 9.067 7.320 1.00 88.69 88 GLY A CA 1
ATOM 683 C C . GLY A 1 88 ? 4.600 9.598 5.891 1.00 88.69 88 GLY A C 1
ATOM 684 O O . GLY A 1 88 ? 3.803 10.448 5.501 1.00 88.69 88 GLY A O 1
ATOM 685 N N . LYS A 1 89 ? 5.601 9.154 5.128 1.00 89.44 89 LYS A N 1
ATOM 686 C CA . LYS A 1 89 ? 5.807 9.593 3.745 1.00 89.44 89 LYS A CA 1
ATOM 687 C C . LYS A 1 89 ? 5.111 8.626 2.802 1.00 89.44 89 LYS A C 1
ATOM 689 O O . LYS A 1 89 ? 5.481 7.458 2.749 1.00 89.44 89 LYS A O 1
ATOM 694 N N . VAL A 1 90 ? 4.148 9.135 2.046 1.00 87.12 90 VAL A N 1
ATOM 695 C CA . VAL A 1 90 ? 3.478 8.383 0.988 1.00 87.12 90 VAL A CA 1
ATOM 696 C C . VAL A 1 90 ? 3.723 9.100 -0.329 1.00 87.12 90 VAL A C 1
ATOM 698 O O . VAL A 1 90 ? 3.370 10.269 -0.472 1.00 87.12 90 VAL A O 1
ATOM 701 N N . GLU A 1 91 ? 4.337 8.401 -1.274 1.00 89.31 91 GLU A N 1
ATOM 702 C CA . GLU A 1 91 ? 4.547 8.873 -2.637 1.00 89.31 91 GLU A CA 1
ATOM 703 C C . GLU A 1 91 ? 3.670 8.048 -3.576 1.00 89.31 91 GLU A C 1
ATOM 705 O O . GLU A 1 91 ? 3.732 6.819 -3.597 1.00 89.31 91 GLU A O 1
ATOM 710 N N . LEU A 1 92 ? 2.815 8.733 -4.334 1.00 87.94 92 LEU A N 1
ATOM 711 C CA . LEU A 1 92 ? 1.895 8.119 -5.283 1.00 87.94 92 LEU A CA 1
ATOM 712 C C . LEU A 1 92 ? 2.236 8.618 -6.683 1.00 87.94 92 LEU A C 1
ATOM 714 O O . LEU A 1 92 ? 2.104 9.807 -6.968 1.00 87.94 92 LEU A O 1
ATOM 718 N N . THR A 1 93 ? 2.647 7.710 -7.562 1.00 89.56 93 THR A N 1
ATOM 719 C CA . THR A 1 93 ? 2.965 8.023 -8.956 1.00 89.56 93 THR A CA 1
ATOM 720 C C . THR A 1 93 ? 2.051 7.240 -9.885 1.00 89.56 93 THR A C 1
ATOM 722 O O . THR A 1 93 ? 2.143 6.020 -9.981 1.00 89.56 93 THR A O 1
ATOM 725 N N . GLY A 1 94 ? 1.184 7.937 -10.619 1.00 89.62 94 GLY A N 1
ATOM 726 C CA . GLY A 1 94 ? 0.273 7.331 -11.590 1.00 89.62 94 GLY A CA 1
ATOM 727 C C . GLY A 1 94 ? -1.189 7.664 -11.311 1.00 89.62 94 GLY A C 1
ATOM 728 O O . GLY A 1 94 ? -1.502 8.757 -10.847 1.00 89.62 94 GLY A O 1
ATOM 729 N N . LYS A 1 95 ? -2.097 6.747 -11.657 1.00 90.31 95 LYS A N 1
ATOM 730 C CA . LYS A 1 95 ? -3.538 6.947 -11.449 1.00 90.31 95 LYS A CA 1
ATOM 731 C C . LYS A 1 95 ? -3.918 6.447 -10.064 1.00 90.31 95 LYS A C 1
ATOM 733 O O . LYS A 1 95 ? -3.642 5.292 -9.753 1.00 90.31 95 LYS A O 1
ATOM 738 N N . VAL A 1 96 ? -4.563 7.304 -9.281 1.00 87.62 96 VAL A N 1
ATOM 739 C CA . VAL A 1 96 ? -5.038 6.986 -7.934 1.00 87.62 96 VAL A CA 1
ATOM 740 C C . VAL A 1 96 ? -6.536 7.237 -7.875 1.00 87.62 96 VAL A C 1
ATOM 742 O O . VAL A 1 96 ? -6.988 8.338 -8.188 1.00 87.62 96 VAL A O 1
ATOM 745 N N . GLU A 1 97 ? -7.281 6.226 -7.453 1.00 89.62 97 GLU A N 1
ATOM 746 C CA . GLU A 1 97 ? -8.708 6.309 -7.161 1.00 89.62 97 GLU A CA 1
ATOM 747 C C . GLU A 1 97 ? -8.918 5.971 -5.682 1.00 89.62 97 GLU A C 1
ATOM 749 O O . GLU A 1 97 ? -8.434 4.950 -5.189 1.00 89.62 97 GLU A O 1
ATOM 754 N N . LEU A 1 98 ? -9.596 6.866 -4.962 1.00 85.44 98 LEU A N 1
ATOM 755 C CA . LEU A 1 98 ? -9.903 6.727 -3.540 1.00 85.44 98 LEU A CA 1
ATOM 756 C C . LEU A 1 98 ? -11.423 6.773 -3.372 1.00 85.44 98 LEU A C 1
ATOM 758 O O . LEU A 1 98 ? -12.028 7.816 -3.621 1.00 85.44 98 LEU A O 1
ATOM 762 N N . ASP A 1 99 ? -12.029 5.670 -2.937 1.00 84.94 99 ASP A N 1
ATOM 763 C CA . ASP A 1 99 ? -13.448 5.609 -2.567 1.00 84.94 99 ASP A CA 1
ATOM 764 C C . ASP A 1 99 ? -13.580 5.396 -1.052 1.00 84.94 99 ASP A C 1
ATOM 766 O O . ASP A 1 99 ? -13.333 4.310 -0.527 1.00 84.94 99 ASP A O 1
ATOM 770 N N . GLY A 1 100 ? -13.915 6.469 -0.334 1.00 64.88 100 GLY A N 1
ATOM 771 C CA . GLY A 1 100 ? -13.859 6.551 1.130 1.00 64.88 100 GLY A CA 1
ATOM 772 C C . GLY A 1 100 ? -15.173 6.245 1.854 1.00 64.88 100 GLY A C 1
ATOM 773 O O . GLY A 1 100 ? -15.513 6.970 2.788 1.00 64.88 100 GLY A O 1
ATOM 774 N N . ARG A 1 101 ? -15.934 5.237 1.409 1.00 60.09 101 ARG A N 1
ATOM 775 C CA . ARG A 1 101 ? -17.191 4.822 2.064 1.00 60.09 101 ARG A CA 1
ATOM 776 C C . ARG A 1 101 ? -17.004 4.227 3.463 1.00 60.09 101 ARG A C 1
ATOM 778 O O . ARG A 1 101 ? -16.029 3.472 3.689 1.00 60.09 101 ARG A O 1
#

Foldseek 3Di:
DWDWDDPDVFTETEAAEDEAAEEAAEEGEYEYEHEYEYHDAYHYEYAAHYYYAYEYEEHAEYEYAHHHYEHYEYYEHYEYYEHYHYYYHYHYHYHYHYHHD

Radius of gyration: 12.5 Å; chains: 1; bounding box: 28×29×27 Å

pLDDT: mean 82.68, std 13.62, range [38.66, 93.0]

Secondary struc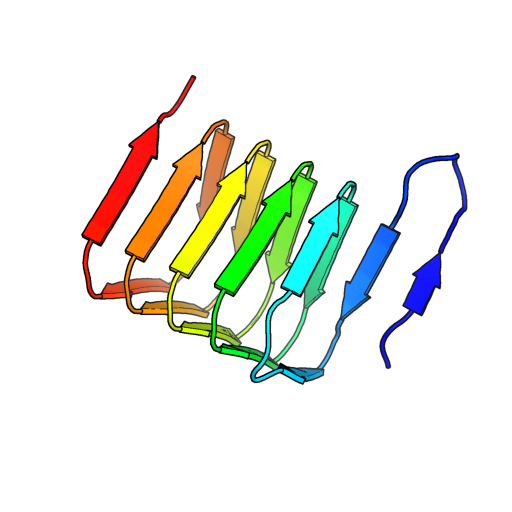ture (DSSP, 8-state):
-EEEE-SSSS-EEEEEEEEE-S-EEEEEEEEEEEEEEEEEEEEEEEEEEEEEEEEEEEEEEEEEEEEEEEEEEEEEEEEEEEEEEEEEEEEEEEEEEEE--

Organism: Petrolisthes cinctipes (NCBI:txid88211)